Protein AF-A0A7V9PD19-F1 (afdb_monomer_lite)

pLDDT: mean 85.57, std 8.38, range [63.31, 95.56]

Secondary structure (DSSP, 8-state):
-HHHHHHHHHHH-TTEEEEEEEEEETTEEEEEEEES-HHHHHHHTTSPPPHHHHTTHHHHHHHHTT------SS----

Structure (mmCIF, N/CA/C/O backbone):
data_AF-A0A7V9PD19-F1
#
_entry.id   AF-A0A7V9PD19-F1
#
loop_
_atom_site.group_PDB
_atom_site.id
_atom_site.type_symbol
_atom_site.label_atom_id
_atom_site.label_alt_id
_atom_site.label_comp_id
_atom_site.label_asym_id
_atom_site.label_entity_id
_atom_site.label_seq_id
_atom_site.pdbx_PDB_ins_code
_atom_site.Cartn_x
_atom_site.Cartn_y
_atom_site.Cartn_z
_atom_site.occupancy
_atom_site.B_iso_or_equiv
_atom_site.auth_seq_id
_atom_site.auth_comp_id
_atom_site.auth_asym_id
_atom_site.auth_atom_id
_atom_site.pdbx_PDB_model_num
ATOM 1 N N . MET A 1 1 ? 13.819 2.834 -1.730 1.00 63.31 1 MET A N 1
ATOM 2 C CA . MET A 1 1 ? 12.356 2.742 -1.876 1.00 63.31 1 MET A CA 1
ATOM 3 C C . MET A 1 1 ? 11.653 1.976 -0.767 1.00 63.31 1 MET A C 1
ATOM 5 O O . MET A 1 1 ? 11.276 2.651 0.178 1.00 63.31 1 MET A O 1
ATOM 9 N N . ASP A 1 2 ? 11.493 0.647 -0.805 1.00 71.44 2 ASP A N 1
ATOM 10 C CA . ASP A 1 2 ? 10.633 -0.060 0.174 1.00 71.44 2 ASP A CA 1
ATOM 11 C C . ASP A 1 2 ? 11.060 0.188 1.640 1.00 71.44 2 ASP A C 1
ATOM 13 O O . ASP A 1 2 ? 10.254 0.633 2.450 1.00 71.44 2 ASP A O 1
ATOM 17 N N . GLU A 1 3 ? 12.354 0.059 1.953 1.00 76.19 3 GLU A N 1
ATOM 18 C CA . GLU A 1 3 ? 12.896 0.323 3.302 1.00 76.19 3 GLU A CA 1
ATOM 19 C C . GLU A 1 3 ? 12.709 1.787 3.759 1.00 76.19 3 GLU A C 1
ATOM 21 O O . GLU A 1 3 ? 12.438 2.066 4.926 1.00 76.19 3 GLU A O 1
ATOM 26 N N . SER A 1 4 ? 12.806 2.746 2.831 1.00 74.44 4 SER A N 1
ATOM 27 C CA . SER A 1 4 ? 12.585 4.168 3.133 1.00 74.44 4 SER A CA 1
ATOM 28 C C . SER A 1 4 ? 11.103 4.466 3.375 1.00 74.44 4 SER A C 1
ATOM 30 O O . SER A 1 4 ? 10.764 5.256 4.261 1.00 74.44 4 SER A O 1
ATOM 32 N N . PHE A 1 5 ? 10.218 3.808 2.619 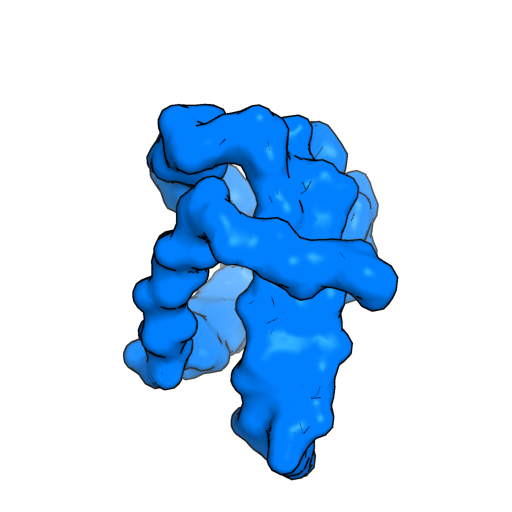1.00 78.38 5 PHE A N 1
ATOM 33 C CA . PHE A 1 5 ? 8.775 3.926 2.771 1.00 78.38 5 PHE A CA 1
ATOM 34 C C . PHE A 1 5 ? 8.303 3.336 4.101 1.00 78.38 5 PHE A C 1
ATOM 36 O O . PHE A 1 5 ? 7.563 4.006 4.817 1.00 78.38 5 PHE A O 1
ATOM 43 N N . GLU A 1 6 ? 8.774 2.144 4.481 1.00 80.94 6 GLU A N 1
ATOM 44 C CA . GLU A 1 6 ? 8.383 1.471 5.728 1.00 80.94 6 GLU A CA 1
ATOM 45 C C . GLU A 1 6 ? 8.594 2.346 6.971 1.00 80.94 6 GLU A C 1
ATOM 47 O O . GLU A 1 6 ? 7.701 2.446 7.813 1.00 80.94 6 GLU A O 1
ATOM 52 N N . GLY A 1 7 ? 9.725 3.056 7.055 1.00 85.00 7 GLY A N 1
ATOM 53 C CA . GLY A 1 7 ? 10.019 3.952 8.179 1.00 85.00 7 GLY A CA 1
ATOM 54 C C . GLY A 1 7 ? 9.037 5.122 8.340 1.00 85.00 7 GLY A C 1
ATOM 55 O O . GLY A 1 7 ? 8.888 5.651 9.441 1.00 85.00 7 GLY A O 1
ATOM 56 N N . HIS A 1 8 ? 8.337 5.508 7.269 1.00 84.56 8 HIS A N 1
ATOM 57 C CA . HIS A 1 8 ? 7.422 6.655 7.245 1.00 84.56 8 HIS A CA 1
ATOM 58 C C . HIS A 1 8 ? 5.952 6.249 7.060 1.00 84.56 8 HIS A C 1
ATOM 60 O O . HIS A 1 8 ? 5.058 7.057 7.328 1.00 84.56 8 HIS A O 1
ATOM 66 N N . ALA A 1 9 ? 5.687 5.005 6.648 1.00 85.12 9 ALA A N 1
ATOM 67 C CA . ALA A 1 9 ? 4.373 4.515 6.245 1.00 85.12 9 ALA A CA 1
ATOM 68 C C . ALA A 1 9 ? 3.314 4.706 7.336 1.00 85.12 9 ALA A C 1
ATOM 70 O O . ALA A 1 9 ? 2.274 5.295 7.065 1.00 85.12 9 ALA A O 1
ATOM 71 N N . ALA A 1 10 ? 3.601 4.313 8.581 1.00 87.00 10 ALA A N 1
ATOM 72 C CA . ALA A 1 10 ? 2.636 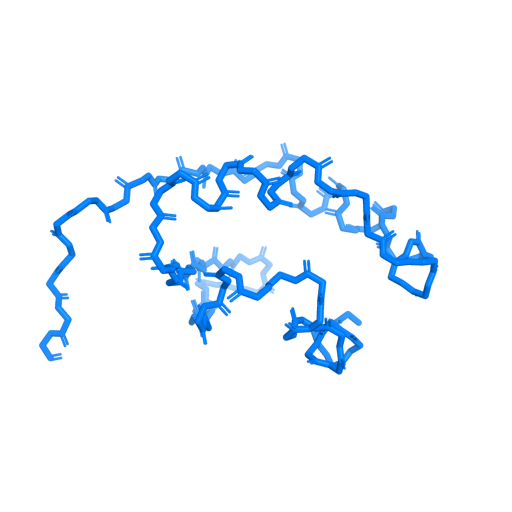4.419 9.679 1.00 87.00 10 ALA A CA 1
ATOM 73 C C . ALA A 1 10 ? 2.213 5.871 9.986 1.00 87.00 10 ALA A C 1
ATOM 75 O O . ALA A 1 10 ? 1.067 6.124 10.351 1.00 87.00 10 ALA A O 1
ATOM 76 N N . SER A 1 11 ? 3.123 6.835 9.820 1.00 89.44 11 SER A N 1
ATOM 77 C CA . SER A 1 11 ? 2.843 8.258 10.060 1.00 89.44 11 SER A CA 1
ATOM 78 C C . SER A 1 11 ? 2.159 8.920 8.861 1.00 89.44 11 SER A C 1
ATOM 80 O O . SER A 1 11 ? 1.287 9.772 9.026 1.00 89.44 11 SER A O 1
ATOM 82 N N . PHE A 1 12 ? 2.554 8.541 7.645 1.00 89.31 12 PHE A N 1
ATOM 83 C CA . PHE A 1 12 ? 2.073 9.145 6.404 1.00 89.31 12 PHE A CA 1
ATOM 84 C C . PHE A 1 12 ? 0.733 8.550 5.932 1.00 89.31 12 PHE A C 1
ATOM 86 O O . PHE A 1 12 ? -0.205 9.282 5.590 1.00 89.31 12 PHE A O 1
ATOM 93 N N . ARG A 1 13 ? 0.627 7.221 5.978 1.00 92.88 13 ARG A N 1
ATOM 94 C CA . ARG A 1 13 ? -0.521 6.396 5.584 1.00 92.88 13 ARG A CA 1
ATOM 95 C C . ARG A 1 13 ? -0.996 5.534 6.761 1.00 92.88 13 ARG A C 1
ATOM 97 O O . ARG A 1 13 ? -0.905 4.312 6.696 1.00 92.88 13 ARG A O 1
ATOM 104 N N . PRO A 1 14 ? -1.530 6.143 7.837 1.00 94.25 14 PRO A N 1
ATOM 105 C CA . PRO A 1 14 ? -2.079 5.385 8.966 1.00 94.25 14 PRO A CA 1
ATOM 106 C C . PRO A 1 14 ? -3.288 4.517 8.575 1.00 94.25 14 PRO A C 1
ATOM 108 O O . PRO A 1 14 ? -3.680 3.629 9.324 1.00 94.25 14 PRO A O 1
ATOM 111 N N . ASP A 1 15 ? -3.886 4.791 7.416 1.00 95.56 15 ASP A N 1
ATOM 112 C CA . ASP A 1 15 ? -4.951 4.010 6.797 1.00 95.56 15 ASP A CA 1
ATOM 113 C C . ASP A 1 15 ? -4.462 2.681 6.196 1.00 95.56 15 ASP A C 1
ATOM 115 O O . ASP A 1 15 ? -5.257 1.750 6.074 1.00 95.56 15 ASP A O 1
ATOM 119 N N . LEU A 1 16 ? -3.176 2.569 5.834 1.00 94.00 16 LEU A N 1
ATOM 120 C CA . LEU A 1 16 ? -2.571 1.357 5.282 1.00 94.00 16 LEU A CA 1
ATOM 121 C C . LEU A 1 16 ? -2.134 0.434 6.428 1.00 94.00 16 LEU A C 1
ATOM 123 O O . LEU A 1 16 ? -1.172 0.709 7.140 1.00 94.00 16 LEU A O 1
ATOM 127 N N . ILE A 1 17 ? -2.826 -0.692 6.578 1.00 93.19 17 ILE A N 1
ATOM 128 C CA . ILE A 1 17 ? -2.521 -1.726 7.577 1.00 93.19 17 ILE A CA 1
ATOM 129 C C . ILE A 1 17 ? -1.232 -2.467 7.197 1.00 93.19 17 ILE A C 1
ATOM 131 O O . ILE A 1 17 ? -0.444 -2.851 8.060 1.00 93.19 17 ILE A O 1
ATOM 135 N N . GLY A 1 18 ? -1.026 -2.673 5.897 1.00 90.56 18 GLY A N 1
ATOM 136 C CA . GLY A 1 18 ? 0.136 -3.350 5.336 1.00 90.56 18 GLY A CA 1
ATOM 137 C C . GLY A 1 18 ? -0.129 -3.809 3.909 1.00 90.56 18 GLY A C 1
ATOM 138 O O . GLY A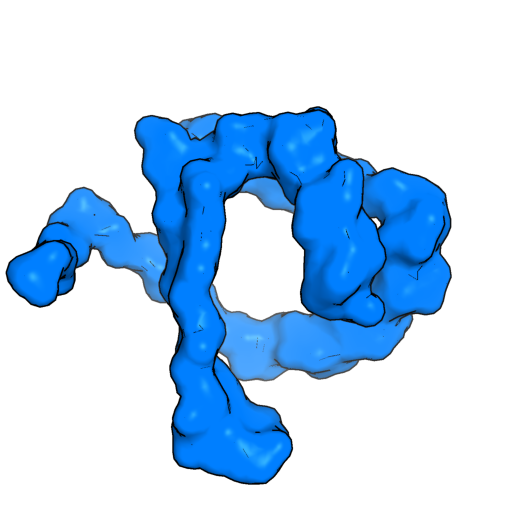 1 18 ? -1.186 -3.529 3.340 1.00 90.56 18 GLY A O 1
ATOM 139 N N . GLY A 1 19 ? 0.818 -4.542 3.333 1.00 90.00 19 GLY A N 1
ATOM 140 C CA . GLY A 1 19 ? 0.667 -5.073 1.988 1.00 90.00 19 GLY A CA 1
ATOM 141 C C . GLY A 1 19 ? 1.469 -6.340 1.743 1.00 90.00 19 GLY A C 1
ATOM 142 O O . GLY A 1 19 ? 2.304 -6.746 2.550 1.00 90.00 19 GLY A O 1
ATOM 143 N N . LEU A 1 20 ? 1.180 -6.973 0.613 1.00 89.75 20 LEU A N 1
ATOM 144 C CA . LEU A 1 20 ? 1.891 -8.136 0.106 1.00 89.75 20 LEU A CA 1
ATOM 145 C C . LEU A 1 20 ? 2.260 -7.880 -1.349 1.00 89.75 20 LEU A C 1
ATOM 147 O O . LEU A 1 20 ? 1.375 -7.692 -2.182 1.00 89.75 20 LEU A O 1
ATOM 151 N N . ARG A 1 21 ? 3.555 -7.941 -1.659 1.00 90.75 21 ARG A N 1
ATOM 152 C CA . ARG A 1 21 ? 4.061 -7.895 -3.032 1.00 90.75 21 ARG A CA 1
ATOM 153 C C . ARG A 1 21 ? 4.513 -9.283 -3.470 1.00 90.75 21 ARG A C 1
ATOM 155 O O . ARG A 1 21 ? 5.316 -9.927 -2.797 1.00 90.75 21 ARG A O 1
ATOM 162 N N . LEU A 1 22 ? 4.014 -9.726 -4.619 1.00 92.69 22 LEU A N 1
ATOM 163 C CA . LEU A 1 22 ? 4.416 -10.960 -5.282 1.00 92.69 22 LEU A CA 1
ATOM 164 C C . LEU A 1 22 ? 5.056 -10.625 -6.624 1.00 92.69 22 LEU A C 1
ATOM 166 O O . LEU A 1 22 ? 4.405 -10.072 -7.507 1.00 92.69 22 LEU A O 1
ATOM 170 N N . TRP A 1 23 ? 6.316 -11.005 -6.801 1.00 92.31 23 TRP A N 1
ATOM 171 C CA . TRP A 1 23 ? 6.990 -10.905 -8.092 1.00 92.31 23 TRP A CA 1
ATOM 172 C C . TRP A 1 23 ? 6.457 -11.981 -9.042 1.00 92.31 23 TRP A C 1
ATOM 174 O O . TRP A 1 23 ? 6.489 -13.170 -8.729 1.00 92.31 23 TRP A O 1
ATOM 184 N N . THR A 1 24 ? 5.958 -11.562 -10.202 1.00 93.75 24 THR A N 1
ATOM 185 C CA . THR A 1 24 ? 5.430 -12.445 -11.255 1.00 93.75 24 THR A CA 1
ATOM 186 C C . THR A 1 24 ? 6.426 -12.650 -12.401 1.00 93.75 24 THR A C 1
ATOM 188 O O . THR A 1 24 ? 6.196 -13.481 -13.277 1.00 93.75 24 THR A O 1
ATOM 191 N N . GLY A 1 25 ? 7.549 -11.929 -12.375 1.00 93.00 25 GLY A N 1
ATOM 192 C CA . GLY A 1 25 ? 8.638 -11.991 -13.343 1.00 93.00 25 GLY A CA 1
ATOM 193 C C . GLY A 1 25 ? 9.806 -11.086 -12.927 1.00 93.00 25 GLY A C 1
ATOM 194 O O . GLY A 1 25 ? 9.749 -10.487 -11.853 1.00 93.00 25 GLY A O 1
ATOM 195 N N . PRO A 1 26 ? 10.862 -10.971 -13.756 1.00 89.44 26 PRO A N 1
ATOM 196 C CA . PRO A 1 26 ? 12.019 -10.119 -13.463 1.00 89.44 26 PRO A CA 1
ATOM 197 C C . PRO A 1 26 ? 11.655 -8.644 -13.261 1.00 89.44 26 PRO A C 1
ATOM 199 O O . PRO A 1 26 ? 12.223 -7.992 -12.393 1.00 89.44 26 PRO A O 1
ATOM 202 N N . ASP A 1 27 ? 10.669 -8.165 -14.024 1.00 85.88 27 ASP A N 1
ATOM 203 C CA . ASP A 1 27 ? 10.263 -6.756 -14.069 1.00 85.88 27 ASP A CA 1
ATOM 204 C C . ASP A 1 27 ? 8.753 -6.578 -13.820 1.00 85.88 27 ASP A C 1
ATOM 206 O O . ASP A 1 27 ? 8.165 -5.563 -14.193 1.00 85.88 27 ASP A O 1
ATOM 210 N N . SER A 1 28 ? 8.085 -7.578 -13.234 1.00 89.12 28 SER A N 1
ATOM 211 C CA . SER A 1 28 ? 6.641 -7.539 -12.990 1.00 89.12 28 SER A CA 1
ATOM 212 C C . SER A 1 28 ? 6.282 -8.055 -11.605 1.00 89.12 28 SER A C 1
ATOM 214 O O . SER A 1 28 ? 6.859 -9.024 -11.105 1.00 89.12 28 SER A O 1
ATOM 216 N N . TYR A 1 29 ? 5.288 -7.423 -10.992 1.00 90.38 29 TYR A N 1
ATOM 217 C CA . TYR A 1 29 ? 4.759 -7.814 -9.696 1.00 90.38 29 TYR A CA 1
ATOM 218 C C . TYR A 1 29 ? 3.254 -7.564 -9.622 1.00 90.38 29 TYR A C 1
ATOM 220 O O . TYR A 1 29 ? 2.685 -6.831 -10.429 1.00 90.38 29 TYR A O 1
ATOM 228 N N . VAL A 1 30 ? 2.622 -8.186 -8.634 1.00 92.44 30 VAL A N 1
ATOM 229 C CA . VAL A 1 30 ? 1.280 -7.857 -8.152 1.00 92.44 30 VAL A CA 1
ATOM 230 C C . VAL A 1 30 ? 1.418 -7.462 -6.693 1.00 92.44 30 VAL A C 1
ATOM 232 O O . VAL A 1 30 ? 2.132 -8.121 -5.938 1.00 92.44 30 VAL A O 1
ATOM 235 N N . GLU A 1 31 ? 0.752 -6.387 -6.294 1.00 92.12 31 GLU A N 1
ATOM 236 C CA . GLU A 1 31 ? 0.749 -5.921 -4.914 1.00 92.12 31 GLU A CA 1
ATOM 237 C C . GLU A 1 31 ? -0.676 -5.757 -4.404 1.00 92.12 31 GLU A C 1
ATOM 239 O O . GLU A 1 31 ? -1.549 -5.250 -5.106 1.00 92.12 31 GLU A O 1
ATOM 244 N N . VAL A 1 32 ? -0.902 -6.208 -3.173 1.00 92.94 32 VAL A N 1
ATOM 245 C CA . VAL A 1 32 ? -2.170 -6.063 -2.462 1.00 92.94 32 VAL A CA 1
ATOM 246 C C . VAL A 1 32 ? -1.919 -5.209 -1.233 1.00 92.94 32 VAL A C 1
ATOM 248 O O . VAL A 1 32 ? -1.124 -5.595 -0.380 1.00 92.94 32 VAL A O 1
ATOM 251 N N . GLY A 1 33 ? -2.599 -4.067 -1.141 1.00 92.81 33 GLY A N 1
ATOM 252 C CA . GLY A 1 33 ? -2.627 -3.220 0.050 1.00 92.81 33 GLY A CA 1
ATOM 253 C C . GLY A 1 33 ? -3.908 -3.444 0.849 1.00 92.81 33 GLY A C 1
ATOM 254 O O . GLY A 1 33 ? -4.996 -3.513 0.278 1.00 92.81 33 GLY A O 1
ATOM 255 N N . TYR A 1 34 ? -3.784 -3.546 2.170 1.00 93.06 34 TYR A N 1
ATOM 256 C CA . TYR A 1 34 ? -4.905 -3.679 3.097 1.00 93.06 34 TYR A CA 1
ATOM 257 C C . TYR A 1 34 ? -5.120 -2.363 3.833 1.00 93.06 34 TYR A C 1
ATOM 259 O O . TYR A 1 34 ? -4.180 -1.818 4.411 1.00 93.06 34 TYR A O 1
ATOM 267 N N . PHE A 1 35 ? -6.359 -1.877 3.855 1.00 94.56 35 PHE A N 1
ATOM 268 C CA . PHE A 1 35 ? -6.699 -0.577 4.429 1.00 94.56 35 PHE A CA 1
ATOM 269 C C . PHE A 1 35 ? -7.739 -0.694 5.540 1.00 94.56 35 PHE A C 1
ATOM 271 O O . PHE A 1 35 ? -8.533 -1.636 5.561 1.00 94.56 35 PHE A O 1
ATOM 278 N N . THR A 1 36 ? -7.764 0.285 6.446 1.00 94.94 36 THR A N 1
ATOM 279 C CA . THR A 1 36 ? -8.788 0.388 7.501 1.00 94.94 36 THR A CA 1
ATOM 280 C C . THR A 1 36 ? -10.188 0.591 6.927 1.00 94.94 36 THR A C 1
ATOM 282 O O . THR A 1 36 ? -11.152 0.023 7.439 1.00 94.94 36 THR A O 1
ATOM 285 N N . SER A 1 37 ? -10.306 1.382 5.857 1.00 94.31 37 SER A N 1
ATOM 286 C CA . SER A 1 37 ? -11.529 1.549 5.072 1.00 94.31 37 SER A CA 1
ATOM 287 C C . SER A 1 37 ? -11.227 2.106 3.673 1.00 94.31 37 SER A C 1
ATOM 289 O O . SER A 1 37 ? -10.195 2.741 3.459 1.00 94.31 37 SER A O 1
ATOM 291 N N . GLU A 1 38 ? -12.150 1.912 2.720 1.00 93.00 38 GLU A N 1
ATOM 292 C CA . GLU A 1 38 ? -12.055 2.522 1.378 1.00 93.00 38 GLU A CA 1
ATOM 293 C C . GLU A 1 38 ? -12.032 4.058 1.474 1.00 93.00 38 GLU A C 1
ATOM 295 O O . GLU A 1 38 ? -11.253 4.711 0.787 1.00 93.00 38 GLU A O 1
ATOM 300 N N . ALA A 1 39 ? -12.840 4.646 2.363 1.00 95.25 39 ALA A N 1
ATOM 301 C CA . ALA A 1 39 ? -12.888 6.096 2.542 1.00 95.25 39 ALA A CA 1
ATOM 302 C C . ALA A 1 39 ? -11.547 6.663 3.038 1.00 95.25 39 ALA A C 1
ATOM 304 O O . ALA A 1 39 ? -11.056 7.642 2.476 1.00 95.25 39 ALA A O 1
ATOM 305 N N . ASP A 1 40 ? -10.931 6.024 4.036 1.00 95.12 40 ASP A N 1
ATOM 306 C CA . ASP A 1 40 ? -9.637 6.460 4.571 1.00 95.12 40 ASP A CA 1
ATOM 307 C C . ASP A 1 40 ? -8.521 6.309 3.532 1.00 95.12 40 ASP A C 1
ATOM 309 O O . ASP A 1 40 ? -7.678 7.199 3.411 1.00 95.12 40 ASP A O 1
ATOM 313 N N . ALA A 1 41 ? -8.549 5.234 2.734 1.00 94.12 41 ALA A N 1
ATOM 314 C CA . ALA A 1 41 ? -7.601 5.026 1.643 1.00 94.12 41 ALA A CA 1
ATOM 315 C C . ALA A 1 41 ? -7.679 6.153 0.601 1.00 94.12 41 ALA A C 1
ATOM 317 O O . ALA A 1 41 ? -6.656 6.745 0.253 1.00 94.12 41 ALA A O 1
ATOM 318 N N . ARG A 1 42 ? -8.894 6.524 0.167 1.00 94.06 42 ARG A N 1
ATOM 319 C CA . ARG A 1 42 ? -9.109 7.608 -0.809 1.00 94.06 42 ARG A CA 1
ATOM 320 C C . ARG A 1 42 ? -8.709 8.982 -0.280 1.00 94.06 42 ARG A C 1
ATOM 322 O O . ARG A 1 42 ? -8.255 9.819 -1.056 1.00 94.06 42 ARG A O 1
ATOM 329 N N . GLU A 1 43 ? -8.863 9.248 1.016 1.00 94.94 43 GLU A N 1
ATOM 330 C CA . GLU A 1 43 ? -8.319 10.474 1.616 1.00 94.94 43 GLU A CA 1
ATOM 331 C C . GLU A 1 43 ? -6.789 10.416 1.757 1.00 94.94 43 GLU A C 1
ATOM 333 O O . GLU A 1 43 ? -6.109 11.418 1.531 1.00 94.94 43 GLU A O 1
ATOM 338 N N . GLY A 1 44 ? -6.229 9.245 2.075 1.00 91.31 44 GLY A N 1
ATOM 339 C CA . GLY A 1 44 ? -4.788 9.005 2.165 1.00 91.31 44 GLY A CA 1
ATOM 340 C C . GLY A 1 44 ? -4.050 9.192 0.837 1.00 91.31 44 GLY A C 1
ATOM 341 O O . GLY A 1 44 ? -2.976 9.789 0.817 1.00 91.31 44 GLY A O 1
ATOM 342 N N . GLU A 1 45 ? -4.640 8.758 -0.278 1.00 89.31 45 GLU A N 1
ATOM 343 C CA . GLU A 1 45 ? -4.096 8.898 -1.640 1.00 89.31 45 GLU A CA 1
ATOM 344 C C . GLU A 1 45 ? -3.910 10.352 -2.092 1.00 89.31 45 GLU A C 1
ATOM 346 O O . GLU A 1 45 ? -3.061 10.638 -2.934 1.00 89.31 45 GLU A O 1
ATOM 351 N N . LYS A 1 46 ? -4.681 11.289 -1.529 1.00 89.75 46 LYS A N 1
ATOM 352 C CA . LYS A 1 46 ? -4.578 12.720 -1.855 1.00 89.75 46 LYS A CA 1
ATOM 353 C C . LYS A 1 46 ? -3.398 13.403 -1.165 1.00 89.75 46 LYS A C 1
ATOM 355 O O . LYS A 1 46 ? -3.104 14.557 -1.477 1.00 89.75 46 LYS A O 1
ATOM 360 N N . LYS A 1 47 ? -2.771 12.749 -0.183 1.00 87.62 47 LYS A N 1
ATOM 361 C CA . LYS A 1 47 ? -1.677 13.339 0.588 1.00 87.62 47 LYS A CA 1
ATOM 362 C C . LYS A 1 47 ? -0.394 13.343 -0.232 1.00 87.62 47 LYS A C 1
ATOM 364 O O . LYS A 1 47 ? -0.048 12.358 -0.879 1.00 87.62 47 LYS A O 1
ATOM 369 N N . GLU A 1 48 ? 0.348 14.440 -0.148 1.00 84.06 48 GLU A N 1
ATOM 370 C CA . GLU A 1 48 ? 1.666 14.510 -0.767 1.00 84.06 48 GLU A CA 1
ATOM 371 C C . GLU A 1 48 ? 2.693 13.698 0.034 1.00 84.06 48 GLU A C 1
ATOM 373 O O . GLU A 1 48 ? 2.710 13.785 1.266 1.00 84.06 48 GLU A O 1
ATOM 378 N N . PRO A 1 49 ? 3.555 12.919 -0.640 1.00 79.69 49 PRO A N 1
ATOM 379 C CA . PRO A 1 49 ? 4.579 12.141 0.033 1.00 79.69 49 PRO A CA 1
ATOM 380 C C . PRO A 1 49 ? 5.606 13.045 0.736 1.00 79.69 49 PRO A C 1
ATOM 382 O O . PRO A 1 49 ? 5.931 14.122 0.227 1.00 79.69 49 PRO A O 1
ATOM 385 N N . PRO A 1 50 ? 6.152 12.603 1.885 1.00 82.12 50 PRO A N 1
ATOM 386 C CA . PRO A 1 50 ? 7.204 13.311 2.604 1.00 82.12 50 PRO A CA 1
ATOM 387 C C . PRO A 1 50 ? 8.404 13.675 1.711 1.00 82.12 50 PRO A C 1
ATOM 389 O O . PRO A 1 50 ? 8.728 12.918 0.792 1.00 82.12 50 PRO A O 1
ATOM 392 N N . PRO A 1 51 ? 9.123 14.780 1.992 1.00 81.31 51 PRO A N 1
ATOM 393 C CA . PRO A 1 51 ? 10.260 15.225 1.180 1.00 81.31 51 PRO A CA 1
ATOM 394 C C . PRO A 1 51 ? 11.355 14.167 0.993 1.00 81.31 51 PRO A C 1
ATOM 396 O O . PRO A 1 51 ? 11.957 14.095 -0.076 1.00 81.31 51 PRO A O 1
ATOM 399 N N . GLU A 1 52 ? 11.590 13.322 2.003 1.00 77.75 52 GLU A N 1
ATOM 400 C CA . GLU A 1 52 ? 12.545 12.210 1.911 1.00 77.75 52 GLU A CA 1
ATOM 401 C C . GLU A 1 52 ? 12.130 11.136 0.894 1.00 77.75 52 GLU A C 1
ATOM 403 O O . GLU A 1 52 ? 12.986 10.566 0.222 1.00 77.75 52 GLU A O 1
ATOM 408 N N . LEU A 1 53 ? 10.825 10.927 0.705 1.00 73.94 53 LEU A N 1
ATOM 409 C CA . LEU A 1 53 ? 10.264 10.028 -0.307 1.00 73.94 53 LEU A CA 1
ATOM 410 C C . LEU A 1 53 ? 10.073 10.732 -1.661 1.00 73.94 53 LEU A C 1
ATOM 412 O O . LEU A 1 53 ? 10.018 10.083 -2.707 1.00 73.94 53 LEU A O 1
ATOM 416 N N . ALA A 1 54 ? 10.027 12.067 -1.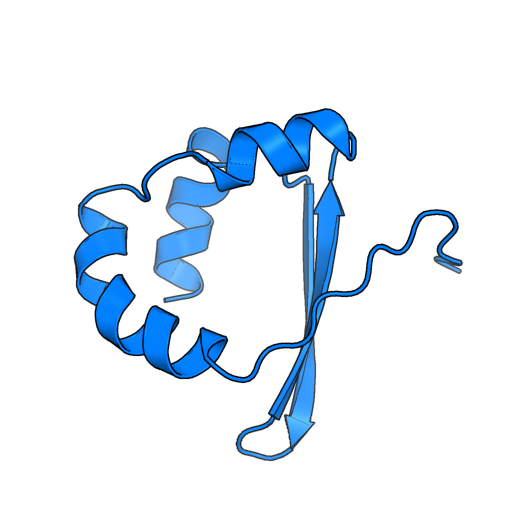671 1.00 72.62 54 ALA A N 1
ATOM 417 C CA . ALA A 1 54 ? 9.866 12.861 -2.883 1.00 72.62 54 ALA A CA 1
ATOM 418 C C . ALA A 1 54 ? 11.071 12.774 -3.837 1.00 72.62 54 ALA A C 1
ATOM 420 O O . ALA A 1 54 ? 10.903 12.918 -5.046 1.00 72.62 54 ALA A O 1
ATOM 421 N N . ALA A 1 55 ? 12.274 12.490 -3.329 1.00 71.69 55 ALA A N 1
ATOM 422 C CA . ALA A 1 55 ? 13.462 12.286 -4.163 1.00 71.69 55 ALA A CA 1
ATOM 423 C C . ALA A 1 55 ? 13.367 11.015 -5.033 1.00 71.69 55 ALA A C 1
ATOM 425 O O . ALA A 1 55 ? 13.905 10.979 -6.137 1.00 71.69 55 ALA A O 1
ATOM 426 N N . GLU A 1 56 ? 12.635 9.999 -4.569 1.00 71.44 56 GLU A N 1
ATOM 427 C CA . GLU A 1 56 ? 12.413 8.737 -5.288 1.00 71.44 56 GLU A CA 1
ATOM 428 C C . GLU A 1 56 ? 11.113 8.749 -6.125 1.00 71.44 56 GLU A C 1
ATOM 430 O O . GLU A 1 56 ? 10.860 7.831 -6.908 1.00 71.44 56 GLU A O 1
ATOM 435 N N . MET A 1 57 ? 10.308 9.822 -6.034 1.00 68.62 57 MET A N 1
ATOM 436 C CA . MET A 1 57 ? 9.031 9.972 -6.754 1.00 68.62 57 MET A CA 1
ATOM 437 C C . MET A 1 57 ? 9.163 9.896 -8.275 1.00 68.62 57 MET A C 1
ATOM 439 O O . MET A 1 57 ? 8.209 9.492 -8.932 1.00 68.62 57 MET A O 1
ATOM 443 N N . GLY A 1 58 ? 10.290 10.331 -8.848 1.00 73.19 58 GLY A N 1
ATOM 444 C CA . GLY A 1 58 ? 10.509 10.287 -10.298 1.00 73.19 58 GLY A CA 1
ATOM 445 C C . GLY A 1 58 ? 10.478 8.850 -10.815 1.00 73.19 58 GLY A C 1
ATOM 446 O O . GLY A 1 58 ? 9.635 8.505 -11.640 1.00 73.19 58 GLY A O 1
ATOM 447 N N . THR A 1 59 ? 11.320 7.998 -10.229 1.00 72.19 59 THR A N 1
ATOM 448 C CA . THR A 1 59 ? 11.368 6.557 -10.507 1.00 72.19 59 THR A CA 1
ATOM 449 C C . THR A 1 59 ? 10.046 5.874 -10.164 1.00 72.19 59 THR A C 1
ATOM 451 O O . THR A 1 59 ? 9.563 5.035 -10.920 1.00 72.19 59 THR A O 1
ATOM 454 N N . PHE A 1 60 ? 9.413 6.260 -9.051 1.00 72.00 60 PHE A N 1
ATOM 455 C CA . PHE A 1 60 ? 8.114 5.704 -8.677 1.00 72.00 60 PHE A CA 1
ATOM 456 C C . PHE A 1 60 ? 7.016 6.040 -9.690 1.00 72.00 60 PHE A C 1
ATOM 458 O O . PHE A 1 60 ? 6.243 5.169 -10.066 1.00 72.00 60 PHE A O 1
ATOM 465 N N . LYS A 1 61 ? 6.949 7.281 -10.181 1.00 73.19 61 LYS A N 1
ATOM 466 C CA . LYS A 1 61 ? 5.967 7.682 -11.199 1.00 73.19 61 LYS A CA 1
ATOM 467 C C . LYS A 1 61 ? 6.121 6.888 -12.492 1.00 73.19 61 LYS A C 1
ATOM 469 O O . LYS A 1 61 ? 5.111 6.536 -13.091 1.00 73.19 61 LYS A O 1
ATOM 474 N N . GLU A 1 62 ? 7.352 6.596 -12.903 1.00 77.81 62 GLU A N 1
ATOM 475 C CA . GLU A 1 62 ? 7.613 5.745 -14.067 1.00 77.81 62 GLU A CA 1
ATOM 476 C C . GLU A 1 62 ? 7.141 4.304 -13.833 1.00 77.81 62 GLU A C 1
ATOM 478 O O . GLU A 1 62 ? 6.468 3.739 -14.694 1.00 77.81 62 GLU A O 1
ATOM 483 N N . LEU A 1 63 ? 7.402 3.740 -12.648 1.00 72.56 63 LEU A N 1
ATOM 484 C CA . LEU A 1 63 ? 6.906 2.415 -12.250 1.00 72.56 63 LEU A CA 1
ATOM 485 C C . LEU A 1 63 ? 5.371 2.352 -12.204 1.00 72.56 63 LEU A C 1
ATOM 487 O O . LEU A 1 63 ? 4.782 1.363 -12.631 1.00 72.56 63 LEU A O 1
ATOM 491 N N . MET A 1 64 ? 4.720 3.415 -11.729 1.00 75.06 64 MET A N 1
ATOM 492 C CA . MET A 1 64 ? 3.262 3.490 -11.601 1.00 75.06 64 MET A CA 1
ATOM 493 C C . MET A 1 64 ? 2.536 3.805 -12.915 1.00 75.06 64 MET A C 1
ATOM 495 O O . MET A 1 64 ? 1.316 3.669 -12.981 1.00 75.06 64 MET A O 1
ATOM 499 N N . ALA A 1 65 ? 3.252 4.211 -13.969 1.00 79.00 65 ALA A N 1
ATOM 500 C CA . ALA A 1 65 ? 2.647 4.661 -15.225 1.00 79.00 65 ALA A CA 1
ATOM 501 C C . ALA A 1 65 ? 1.809 3.580 -15.935 1.00 79.00 65 ALA A C 1
ATOM 503 O O . ALA A 1 65 ? 0.905 3.919 -16.695 1.00 79.00 65 ALA A O 1
ATOM 504 N N . ASN A 1 66 ? 2.092 2.299 -15.675 1.00 81.00 66 ASN A N 1
ATOM 505 C CA . ASN A 1 66 ? 1.416 1.154 -16.294 1.00 81.00 66 ASN A CA 1
ATOM 506 C C . ASN A 1 66 ? 0.720 0.238 -15.269 1.00 81.00 66 ASN A C 1
ATOM 508 O O . ASN A 1 66 ? 0.520 -0.944 -15.544 1.00 81.00 66 ASN A O 1
ATOM 512 N N . VAL A 1 67 ? 0.386 0.750 -14.080 1.00 84.56 67 VAL A N 1
ATOM 513 C CA . VAL A 1 67 ? -0.266 -0.043 -13.027 1.00 84.56 67 VAL A CA 1
ATOM 514 C C . VAL A 1 67 ? -1.784 -0.022 -13.194 1.00 84.56 67 VAL A C 1
ATOM 516 O O . VAL A 1 67 ? -2.397 1.031 -13.364 1.00 84.56 67 VAL A O 1
ATOM 519 N N . GLU A 1 68 ? -2.392 -1.202 -13.115 1.00 90.62 68 GLU A N 1
ATOM 520 C CA . GLU A 1 68 ? -3.836 -1.365 -12.972 1.00 90.62 68 GLU A CA 1
ATOM 521 C C . GLU A 1 68 ? -4.191 -1.479 -11.486 1.00 90.62 68 GLU A C 1
ATOM 523 O O . GLU A 1 68 ? -3.565 -2.239 -10.747 1.00 90.62 68 GLU A O 1
ATOM 528 N N . PHE A 1 69 ? -5.207 -0.731 -11.051 1.00 89.19 69 PHE A N 1
ATOM 529 C CA . PHE A 1 69 ? -5.708 -0.775 -9.679 1.00 89.19 69 PHE A CA 1
ATOM 530 C C . PHE A 1 69 ? -7.050 -1.494 -9.623 1.00 89.19 69 PHE A C 1
ATOM 532 O O . PHE A 1 69 ? -7.977 -1.152 -10.359 1.00 89.19 69 PHE A O 1
ATOM 539 N N . LEU A 1 70 ? -7.157 -2.462 -8.715 1.00 92.12 70 LEU A N 1
ATOM 540 C CA . LEU A 1 70 ? -8.361 -3.256 -8.498 1.00 92.12 70 LEU A CA 1
ATOM 541 C C . LEU A 1 70 ? -8.830 -3.106 -7.047 1.00 92.12 70 LEU A C 1
ATOM 543 O O . LEU A 1 70 ? -8.110 -3.466 -6.118 1.00 92.12 70 LEU A O 1
ATOM 547 N N . ASP A 1 71 ? -10.059 -2.620 -6.856 1.00 92.44 71 ASP A N 1
ATOM 548 C CA . ASP A 1 71 ? -10.690 -2.539 -5.535 1.00 92.44 71 ASP A CA 1
ATOM 549 C C . ASP A 1 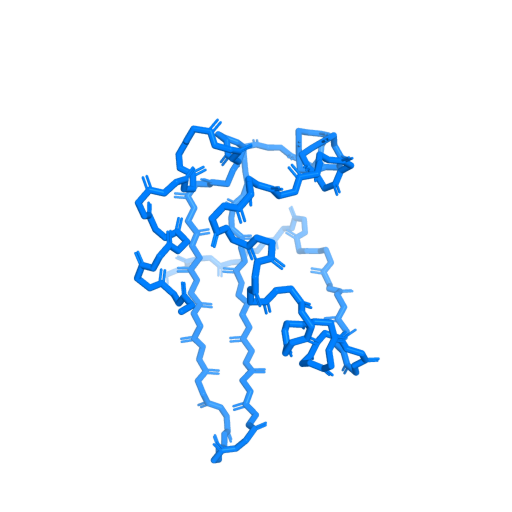71 ? -11.285 -3.905 -5.145 1.00 92.44 71 ASP A C 1
ATOM 551 O O . ASP A 1 71 ? -12.346 -4.312 -5.631 1.00 92.44 71 ASP A O 1
ATOM 555 N N . LEU A 1 72 ? -10.624 -4.620 -4.233 1.00 91.38 72 LEU A N 1
ATOM 556 C CA . LEU A 1 72 ? -11.111 -5.894 -3.695 1.00 91.38 72 LEU A CA 1
ATOM 557 C C . LEU A 1 72 ? -11.960 -5.666 -2.436 1.00 91.38 72 LEU A C 1
ATOM 559 O O . LEU A 1 72 ? -11.442 -5.619 -1.324 1.00 91.38 72 LEU A O 1
ATOM 563 N N . ARG A 1 73 ? -13.282 -5.538 -2.602 1.00 90.00 73 ARG A N 1
ATOM 564 C CA . ARG A 1 73 ? -14.219 -5.271 -1.487 1.00 90.00 73 ARG A CA 1
ATOM 565 C C . ARG A 1 73 ? -14.613 -6.498 -0.658 1.00 90.00 73 ARG A C 1
ATOM 567 O O . ARG A 1 73 ? -15.055 -6.333 0.473 1.00 90.00 73 ARG A O 1
ATOM 574 N N . ASP A 1 74 ? -14.472 -7.698 -1.215 1.00 89.56 74 ASP A N 1
ATOM 575 C CA . ASP A 1 74 ? -14.786 -8.971 -0.546 1.00 89.56 74 ASP A CA 1
ATOM 576 C C . ASP A 1 74 ? -13.682 -10.012 -0.828 1.00 89.56 74 ASP A C 1
ATOM 578 O O . ASP A 1 74 ? -13.874 -10.930 -1.630 1.00 89.56 74 ASP A O 1
ATOM 582 N N . PRO A 1 75 ? -12.463 -9.821 -0.280 1.00 85.75 75 PRO A N 1
ATOM 583 C CA . PRO A 1 75 ? -11.346 -10.724 -0.525 1.00 85.75 75 PRO A CA 1
ATOM 584 C C . PRO A 1 75 ? -11.442 -11.984 0.344 1.00 85.75 75 PRO A C 1
ATOM 586 O O . PRO A 1 75 ? -11.816 -11.933 1.516 1.00 85.75 75 PRO A O 1
ATOM 589 N N . TRP A 1 76 ? -11.022 -13.126 -0.199 1.00 87.62 76 TRP A N 1
ATOM 590 C CA . TRP A 1 76 ? -10.872 -14.355 0.581 1.00 87.62 76 TRP A CA 1
ATOM 591 C C . TRP A 1 76 ? -9.421 -14.503 1.064 1.00 87.62 76 TRP A C 1
ATOM 593 O O . TRP A 1 76 ? -8.509 -14.566 0.245 1.00 87.62 76 TRP A O 1
ATOM 603 N N . LEU A 1 77 ? -9.210 -14.546 2.385 1.00 78.69 77 LEU A N 1
ATOM 604 C CA . LEU A 1 77 ? -7.885 -14.453 3.033 1.00 78.69 77 LEU A CA 1
ATOM 605 C C . LEU A 1 77 ? -7.438 -15.744 3.749 1.00 78.69 77 LEU A C 1
ATOM 607 O O . LEU A 1 77 ? -6.738 -15.670 4.753 1.00 78.69 77 LEU A O 1
ATOM 611 N N . PHE A 1 78 ? -7.915 -16.900 3.286 1.00 69.00 78 PHE A N 1
ATOM 612 C CA . PHE A 1 78 ? -7.760 -18.209 3.944 1.00 69.00 78 PHE A CA 1
ATOM 613 C C . PHE A 1 78 ? -6.327 -18.582 4.348 1.00 69.00 78 PHE A C 1
ATOM 615 O O . PHE A 1 78 ? -5.394 -18.360 3.543 1.00 69.00 78 PHE A O 1
#

Radius of gyration: 13.3 Å; chains: 1; bounding box: 28×33×26 Å

Foldseek 3Di:
DVVQCVVCCCVLQVQWPDKDWDAPDPLDIDMDTDGPDPVSVVVSVPDDDDPSCVVCVVVVCVSCVPDDDDDDPDDDDD

Sequence (78 aa):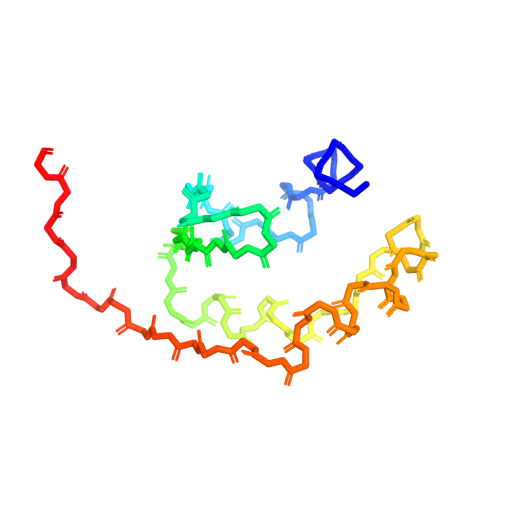
MDESFEGHAASFRPDLIGGLRLWTGPDSYVEVGYFTSEADAREGEKKEPPPELAAEMGTFKELMANVEFLDLRDPWLF